Protein AF-A0A238UNX9-F1 (afdb_monomer_lite)

Sequence (159 aa):
MTAAEKTLVMYGGGAREAARRMLPNLPDACFVPVAAERLREAVKAGLAQVVMVARMQEQAAFLGGAAGLLESITLDMDCGPALAGRVAQAPAVQDVYDMWDAAGKLGPCGRELCRRTAGGLERLAAEAEGSADSPVAAQVVLLDAAGERMVGMYGRMAR

pLDDT: mean 94.49, std 7.34, range [51.56, 98.69]

Secondary structure (DSSP, 8-state):
--SGGGEEEEE-TT-HHHHHHHSTTS-GGGEEES-HHHHHHHHHTT--EEEEEE-HHHHHHHTT-STTHHHHHHHHTT--HHHHHHHHT-SSHHHHHHHHHHTT-HHHHHHHHHHHHHHHHHHHHHHHHT-SS-SSEEEEEEEPTTSSSEEEEEE----

Organism: NCBI:txid134959

Structure (mmCIF, N/CA/C/O backbone):
data_AF-A0A238UNX9-F1
#
_entry.id   AF-A0A238UNX9-F1
#
loop_
_atom_site.group_PDB
_atom_site.id
_atom_site.type_symbol
_atom_site.label_atom_id
_atom_site.label_alt_id
_atom_site.label_comp_id
_atom_site.label_asym_id
_atom_site.label_entity_id
_atom_site.label_seq_id
_atom_site.pdbx_PDB_ins_code
_atom_site.Cartn_x
_atom_site.Cartn_y
_atom_site.Cartn_z
_atom_site.occupancy
_atom_site.B_iso_or_equiv
_atom_site.auth_seq_id
_atom_site.auth_comp_id
_atom_site.auth_asym_id
_atom_site.auth_atom_id
_atom_site.pdbx_PDB_model_num
ATOM 1 N N . MET A 1 1 ? -17.058 -5.267 21.161 1.00 51.56 1 MET A N 1
ATOM 2 C CA . MET A 1 1 ? -16.219 -5.206 19.953 1.00 51.56 1 MET A CA 1
ATOM 3 C C . MET A 1 1 ? -15.528 -6.542 19.748 1.00 51.56 1 MET A C 1
ATOM 5 O O . MET A 1 1 ? -14.570 -6.841 20.452 1.00 51.56 1 MET A O 1
ATOM 9 N N . THR A 1 2 ? -16.058 -7.369 18.855 1.00 57.97 2 THR A N 1
ATOM 10 C CA . THR A 1 2 ? -15.423 -8.597 18.364 1.00 57.97 2 THR A CA 1
ATOM 11 C C . THR A 1 2 ? -14.178 -8.258 17.531 1.00 57.97 2 THR A C 1
ATOM 13 O O . THR A 1 2 ? -13.991 -7.113 17.121 1.00 57.97 2 THR A O 1
ATOM 16 N N . ALA A 1 3 ? -13.309 -9.236 17.262 1.00 61.03 3 ALA A N 1
ATOM 17 C CA . ALA A 1 3 ? -12.126 -9.023 16.418 1.00 61.03 3 ALA A CA 1
ATOM 18 C C . ALA A 1 3 ? -12.484 -8.532 14.995 1.00 61.03 3 ALA A C 1
ATOM 20 O O . ALA A 1 3 ? -11.769 -7.707 14.425 1.00 61.03 3 ALA A O 1
ATOM 21 N N . ALA A 1 4 ? -13.629 -8.968 14.455 1.00 63.88 4 ALA A N 1
ATOM 22 C CA . ALA A 1 4 ? -14.155 -8.486 13.177 1.00 63.88 4 ALA A CA 1
ATOM 23 C C . ALA A 1 4 ? -14.563 -7.002 13.239 1.00 63.88 4 ALA A C 1
ATOM 25 O O . ALA A 1 4 ? -14.293 -6.252 12.307 1.00 63.88 4 ALA A O 1
ATOM 26 N N . GLU A 1 5 ? -15.117 -6.548 14.369 1.00 72.19 5 GLU A N 1
ATOM 27 C CA . GLU A 1 5 ? -15.489 -5.141 14.597 1.00 72.19 5 GLU A CA 1
ATOM 28 C C . GLU A 1 5 ? -14.274 -4.206 14.760 1.00 72.19 5 GLU A C 1
ATOM 30 O O . GLU A 1 5 ? -14.441 -2.991 14.776 1.00 72.19 5 GLU A O 1
ATOM 35 N N . LYS A 1 6 ? -13.049 -4.747 14.859 1.00 89.38 6 LYS A N 1
ATOM 36 C CA . LYS A 1 6 ? -11.793 -3.977 14.945 1.00 89.38 6 LYS A CA 1
ATOM 37 C C . LYS A 1 6 ? -10.964 -3.986 13.656 1.00 89.38 6 LYS A C 1
ATOM 39 O O . LYS A 1 6 ? -9.813 -3.541 13.679 1.00 89.38 6 LYS A O 1
ATOM 44 N N . THR A 1 7 ? -11.526 -4.492 12.558 1.00 95.19 7 THR A N 1
ATOM 45 C CA . THR A 1 7 ? -10.856 -4.569 11.255 1.00 95.19 7 THR A CA 1
ATOM 46 C C . THR A 1 7 ? -11.558 -3.686 10.228 1.00 95.19 7 THR A C 1
ATOM 48 O O . THR A 1 7 ? -12.762 -3.812 10.012 1.00 95.19 7 THR A O 1
ATOM 51 N N . LEU A 1 8 ? -10.785 -2.833 9.557 1.00 96.81 8 LEU A N 1
ATOM 52 C CA . LEU A 1 8 ? -11.222 -2.011 8.433 1.00 96.81 8 LEU A CA 1
ATOM 53 C C . LEU A 1 8 ? -10.524 -2.493 7.164 1.00 96.81 8 LEU A C 1
ATOM 55 O O . LEU A 1 8 ? -9.298 -2.574 7.118 1.00 96.81 8 LEU A O 1
ATOM 59 N N . VAL A 1 9 ? -11.291 -2.775 6.118 1.00 97.69 9 VAL A N 1
ATOM 60 C CA . VAL A 1 9 ? -10.772 -3.130 4.798 1.00 97.69 9 VAL A CA 1
ATOM 61 C C . VAL A 1 9 ? -11.023 -1.975 3.840 1.00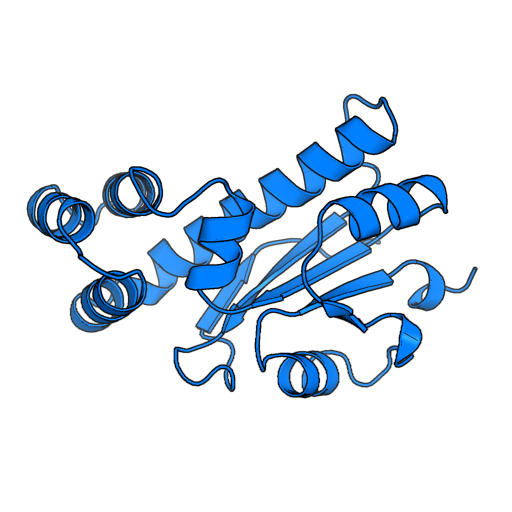 97.69 9 VAL A C 1
ATOM 63 O O . VAL A 1 9 ? -12.166 -1.644 3.535 1.00 97.69 9 VAL A O 1
ATOM 66 N N . MET A 1 10 ? -9.951 -1.366 3.349 1.00 98.12 10 MET A N 1
ATOM 67 C CA . MET A 1 10 ? -9.990 -0.276 2.381 1.00 98.12 10 MET A CA 1
ATOM 68 C C . MET A 1 10 ? -9.725 -0.830 0.978 1.00 98.12 10 MET A C 1
ATOM 70 O O . MET A 1 10 ? -8.652 -1.375 0.733 1.00 98.12 10 MET A O 1
ATOM 74 N N . TYR A 1 11 ? -10.666 -0.701 0.043 1.00 97.94 11 TYR A N 1
ATOM 75 C CA . TYR A 1 11 ? -10.502 -1.204 -1.325 1.00 97.94 11 TYR A CA 1
ATOM 76 C C . TYR A 1 11 ? -10.304 -0.086 -2.356 1.00 97.94 11 TYR A C 1
ATOM 78 O O . TYR A 1 11 ? -10.942 0.969 -2.296 1.00 97.94 11 TYR A O 1
ATOM 86 N N . GLY A 1 12 ? -9.408 -0.329 -3.317 1.00 95.69 12 GLY A N 1
ATOM 87 C CA . GLY A 1 12 ? -9.231 0.514 -4.503 1.00 95.69 12 GLY A CA 1
ATOM 88 C C . GLY A 1 12 ? -10.385 0.381 -5.508 1.00 95.69 12 GLY A C 1
ATOM 89 O O . GLY A 1 12 ? -11.269 -0.466 -5.358 1.00 95.69 12 GLY A O 1
ATOM 90 N N . GLY A 1 13 ? -10.388 1.208 -6.558 1.00 92.31 13 GLY A N 1
ATOM 91 C CA . GLY A 1 13 ? -11.433 1.179 -7.590 1.00 92.31 13 GLY A CA 1
ATOM 92 C C . GLY A 1 13 ? -11.597 -0.214 -8.211 1.00 92.31 13 GLY A C 1
ATOM 93 O O . GLY A 1 13 ? -10.625 -0.807 -8.666 1.00 92.31 13 GLY A O 1
ATOM 94 N N . GLY A 1 14 ? -12.820 -0.758 -8.192 1.00 90.81 14 GLY A N 1
ATOM 95 C CA . GLY A 1 14 ? -13.128 -2.103 -8.707 1.00 90.81 14 GLY A CA 1
ATOM 96 C C . GLY A 1 14 ? -12.655 -3.276 -7.832 1.00 90.81 14 GLY A C 1
ATOM 97 O O . GLY A 1 14 ? -13.032 -4.413 -8.091 1.00 90.81 14 GLY A O 1
ATOM 98 N N . ALA A 1 15 ? -11.904 -3.028 -6.755 1.00 96.12 15 ALA A N 1
ATOM 99 C CA . ALA A 1 15 ? -11.277 -4.077 -5.946 1.00 96.12 15 ALA A CA 1
ATOM 100 C C . ALA A 1 15 ? -12.175 -4.652 -4.834 1.00 96.12 15 ALA A C 1
ATOM 102 O O . ALA A 1 15 ? -11.730 -5.515 -4.076 1.00 96.12 15 ALA A O 1
ATOM 103 N N . ARG A 1 16 ? -13.433 -4.199 -4.706 1.00 95.75 16 ARG A N 1
ATOM 104 C CA . ARG A 1 16 ? -14.324 -4.606 -3.603 1.00 95.75 16 ARG A CA 1
ATOM 105 C C . ARG A 1 16 ? -14.527 -6.118 -3.548 1.00 95.75 16 ARG A C 1
ATOM 107 O O . ARG A 1 16 ? -14.329 -6.722 -2.499 1.00 95.75 16 ARG A O 1
ATOM 114 N N . GLU A 1 17 ? -14.885 -6.738 -4.670 1.00 96.31 17 GLU A N 1
ATOM 115 C CA . GLU A 1 17 ? -15.140 -8.183 -4.697 1.00 96.31 17 GLU A CA 1
ATOM 116 C C . GLU A 1 17 ? -13.853 -8.996 -4.527 1.00 96.31 17 GLU A C 1
ATOM 118 O O . GLU A 1 17 ? -13.869 -10.040 -3.878 1.00 96.31 17 GLU A O 1
ATOM 123 N N . ALA A 1 18 ? -12.716 -8.503 -5.029 1.00 96.38 18 ALA A N 1
ATOM 124 C CA . ALA A 1 18 ? -11.418 -9.118 -4.763 1.00 96.38 18 ALA A CA 1
ATOM 125 C C . ALA A 1 18 ? -11.086 -9.090 -3.261 1.00 96.38 18 ALA A C 1
ATOM 127 O O . ALA A 1 18 ? -10.737 -10.124 -2.694 1.00 96.38 18 ALA A O 1
ATOM 128 N N . ALA A 1 19 ? -11.285 -7.948 -2.596 1.00 96.94 19 ALA A N 1
ATOM 129 C CA . ALA A 1 19 ? -11.090 -7.811 -1.156 1.00 96.94 19 ALA A CA 1
ATOM 130 C C . ALA A 1 19 ? -12.004 -8.757 -0.357 1.00 96.94 19 ALA A C 1
ATOM 132 O O . ALA A 1 19 ? -11.536 -9.427 0.563 1.00 96.94 19 ALA A O 1
ATOM 133 N N . ARG A 1 20 ? -13.286 -8.875 -0.736 1.00 96.25 20 ARG A N 1
ATOM 134 C CA . ARG A 1 20 ? -14.240 -9.799 -0.091 1.00 96.25 20 ARG A CA 1
ATOM 135 C C . ARG A 1 20 ? -13.830 -11.258 -0.251 1.00 96.25 20 ARG A C 1
ATOM 137 O O . ARG A 1 20 ? -13.904 -12.014 0.710 1.00 96.25 20 ARG A O 1
ATOM 144 N N . ARG A 1 21 ? -13.339 -11.656 -1.430 1.00 95.69 21 ARG A N 1
ATOM 145 C CA . ARG A 1 21 ? -12.805 -13.012 -1.648 1.00 95.69 21 ARG A CA 1
ATOM 146 C C . ARG A 1 21 ? -11.563 -13.300 -0.804 1.00 95.69 21 ARG A C 1
ATOM 148 O O . ARG A 1 21 ? -11.388 -14.434 -0.375 1.00 95.69 21 ARG A O 1
ATOM 155 N N . MET A 1 22 ? -10.712 -12.299 -0.568 1.00 94.38 22 MET A N 1
ATOM 156 C CA . MET A 1 22 ? -9.511 -12.440 0.267 1.00 94.38 22 MET A CA 1
ATOM 157 C C . MET A 1 22 ? -9.830 -12.502 1.767 1.00 94.38 22 MET A C 1
ATOM 159 O O . MET A 1 22 ? -9.092 -13.129 2.522 1.00 94.38 22 MET A O 1
ATOM 163 N N . LEU A 1 23 ? -10.923 -11.868 2.201 1.00 94.31 23 LEU A N 1
ATOM 164 C CA . LEU A 1 23 ? -11.331 -11.769 3.606 1.00 94.31 23 LEU A CA 1
ATOM 165 C C . LEU A 1 23 ? -12.808 -12.183 3.792 1.00 94.31 23 LEU A C 1
ATOM 167 O O . LEU A 1 23 ? -13.612 -11.390 4.285 1.00 94.31 23 LEU A O 1
ATOM 171 N N . PRO A 1 24 ? -13.189 -13.425 3.430 1.00 94.50 24 PRO A N 1
ATOM 172 C CA . PRO A 1 24 ? -14.594 -13.830 3.291 1.00 94.50 24 PRO A CA 1
ATOM 173 C C . PRO A 1 24 ? -15.363 -13.911 4.615 1.00 94.50 24 PRO A C 1
ATOM 175 O O . PRO A 1 24 ? -16.588 -13.954 4.615 1.00 94.50 24 PRO A O 1
ATOM 178 N N . ASN A 1 25 ? -14.652 -13.933 5.743 1.00 91.94 25 ASN A N 1
ATOM 179 C CA . ASN A 1 25 ? -15.246 -14.042 7.075 1.00 91.94 25 ASN A CA 1
ATOM 180 C C . ASN A 1 25 ? -15.551 -12.678 7.716 1.00 91.94 25 ASN A C 1
ATOM 182 O O . ASN A 1 25 ? -16.066 -12.636 8.833 1.00 91.94 25 ASN A O 1
ATOM 186 N N . LEU A 1 26 ? -15.199 -11.568 7.057 1.00 93.62 26 LEU A N 1
ATOM 187 C CA . LEU A 1 26 ? -15.491 -10.232 7.568 1.00 93.62 26 LEU A CA 1
ATOM 188 C C . LEU A 1 26 ? -16.890 -9.768 7.131 1.00 93.62 26 LEU A C 1
ATOM 190 O O . LEU A 1 26 ? -17.280 -10.001 5.986 1.00 93.62 26 LEU A O 1
ATOM 194 N N . PRO A 1 27 ? -17.641 -9.072 8.004 1.00 93.19 27 PRO A N 1
ATOM 195 C CA . PRO A 1 27 ? -18.900 -8.440 7.624 1.00 93.19 27 PRO A CA 1
ATOM 196 C C . PRO A 1 27 ? -18.719 -7.410 6.503 1.00 93.19 27 PRO A C 1
ATOM 198 O O . PRO A 1 27 ? -17.727 -6.683 6.473 1.00 93.19 27 PRO A O 1
ATOM 201 N N . ASP A 1 28 ? -19.729 -7.253 5.643 1.00 92.75 28 ASP A N 1
ATOM 202 C CA . ASP A 1 28 ? -19.702 -6.283 4.533 1.00 92.75 28 ASP A CA 1
ATOM 203 C C . ASP A 1 28 ? -19.450 -4.834 4.993 1.00 92.75 28 ASP A C 1
ATOM 205 O O . ASP A 1 28 ? -18.858 -4.047 4.254 1.00 92.75 28 ASP A O 1
ATOM 209 N N . ALA A 1 29 ? -19.854 -4.488 6.219 1.00 92.62 29 ALA A N 1
ATOM 210 C CA . ALA A 1 29 ? -19.638 -3.169 6.816 1.00 92.62 29 ALA A CA 1
ATOM 211 C C . ALA A 1 29 ? -18.152 -2.832 7.051 1.00 92.62 29 ALA A C 1
ATOM 213 O O . ALA A 1 29 ? -17.807 -1.657 7.148 1.00 92.62 29 ALA A O 1
ATOM 214 N N . CYS A 1 30 ? -17.268 -3.834 7.107 1.00 95.19 30 CYS A N 1
ATOM 215 C CA . CYS A 1 30 ? -15.826 -3.626 7.232 1.00 95.19 30 CYS A CA 1
ATOM 216 C C . CYS A 1 30 ? -15.188 -3.123 5.928 1.00 95.19 30 CYS A C 1
ATOM 218 O O . CYS A 1 30 ? -14.060 -2.642 5.967 1.00 95.19 30 CYS A O 1
ATOM 220 N N . PHE A 1 31 ? -15.867 -3.240 4.781 1.00 96.75 31 PHE A N 1
ATOM 221 C CA . PHE A 1 31 ? -15.307 -2.922 3.468 1.00 96.75 31 PHE A CA 1
ATOM 222 C C . PHE A 1 31 ? -15.722 -1.524 3.014 1.00 96.75 31 PHE A C 1
ATOM 224 O O . PHE A 1 31 ? -16.879 -1.281 2.664 1.00 96.75 31 PHE A O 1
ATOM 231 N N . VAL A 1 32 ? -14.752 -0.620 2.917 1.00 97.00 32 VAL A N 1
ATOM 232 C CA . VAL A 1 32 ? -14.949 0.768 2.482 1.00 97.00 32 VAL A CA 1
ATOM 233 C C . VAL A 1 32 ? -14.002 1.126 1.333 1.00 97.00 32 VAL A C 1
ATOM 235 O O . VAL A 1 32 ? -12.916 0.557 1.240 1.00 97.00 32 VAL A O 1
ATOM 238 N N . PRO A 1 33 ? -14.355 2.075 0.450 1.00 97.00 33 PRO A N 1
ATOM 239 C CA . PRO A 1 33 ? -13.387 2.641 -0.485 1.00 97.00 33 PRO A CA 1
ATOM 240 C C . PRO A 1 33 ? -12.205 3.279 0.259 1.00 97.00 33 PRO A C 1
ATOM 242 O O . PRO A 1 33 ? -12.364 3.765 1.382 1.00 97.00 33 PRO A O 1
ATOM 245 N N . VAL A 1 34 ? -11.027 3.317 -0.369 1.00 95.75 34 VAL A N 1
ATOM 246 C CA . VAL A 1 34 ? -9.863 4.030 0.184 1.00 95.75 34 VAL A CA 1
ATOM 247 C C . VAL A 1 34 ? -10.205 5.507 0.427 1.00 95.75 34 VAL A C 1
ATOM 249 O O . VAL A 1 34 ? -10.457 6.255 -0.513 1.00 95.75 34 VAL A O 1
ATOM 252 N N . ALA A 1 35 ? -10.195 5.917 1.696 1.00 93.12 35 ALA A N 1
ATOM 253 C CA . ALA A 1 35 ? -10.407 7.290 2.147 1.00 93.12 35 ALA A CA 1
ATOM 254 C C . ALA A 1 35 ? -9.705 7.520 3.496 1.00 93.12 35 ALA A C 1
ATOM 256 O O . ALA A 1 35 ? -9.901 6.750 4.440 1.00 93.12 35 ALA A O 1
ATOM 257 N N . ALA A 1 36 ? -8.901 8.580 3.604 1.00 94.00 36 ALA A N 1
ATOM 258 C CA . ALA A 1 36 ? -8.121 8.874 4.808 1.00 94.00 36 ALA A CA 1
ATOM 259 C C . ALA A 1 36 ? -9.021 9.170 6.019 1.00 94.00 36 ALA A C 1
ATOM 261 O O . ALA A 1 36 ? -8.757 8.727 7.133 1.00 94.00 36 ALA A O 1
ATOM 262 N N . GLU A 1 37 ? -10.126 9.871 5.792 1.00 94.56 37 GLU A N 1
ATOM 263 C CA . GLU A 1 37 ? -11.100 10.287 6.800 1.00 94.56 37 GLU A CA 1
ATOM 264 C C . GLU A 1 37 ? -11.742 9.070 7.470 1.00 94.56 37 GLU A C 1
ATOM 266 O O . GLU A 1 37 ? -11.871 9.042 8.690 1.00 94.56 37 GLU A O 1
ATOM 271 N N . ARG A 1 38 ? -12.031 8.017 6.693 1.00 93.88 38 ARG A N 1
ATOM 272 C CA . ARG A 1 38 ? -12.577 6.756 7.211 1.00 93.88 38 ARG A CA 1
ATOM 273 C C . ARG A 1 38 ? -11.608 6.040 8.138 1.00 93.88 38 ARG A C 1
ATOM 275 O O . ARG A 1 38 ? -12.037 5.502 9.154 1.00 93.88 38 ARG A O 1
ATOM 282 N N . LEU A 1 39 ? -10.312 6.063 7.824 1.00 96.12 39 LEU A N 1
ATOM 283 C CA . LEU A 1 39 ? -9.300 5.527 8.730 1.00 96.12 39 LEU A CA 1
ATOM 284 C C . LEU A 1 39 ? -9.250 6.339 10.029 1.00 96.12 39 LEU A C 1
ATOM 286 O O . LEU A 1 39 ? -9.271 5.749 11.103 1.00 96.12 39 LEU A O 1
ATOM 290 N N . ARG A 1 40 ? -9.248 7.678 9.950 1.00 96.31 40 ARG A N 1
ATOM 291 C CA . ARG A 1 40 ? -9.232 8.540 11.148 1.00 96.31 40 ARG A CA 1
ATOM 292 C C . ARG A 1 40 ? -10.454 8.312 12.043 1.00 96.31 40 ARG A C 1
ATOM 294 O O . ARG A 1 40 ? -10.312 8.239 13.259 1.00 96.31 40 ARG A O 1
ATOM 301 N N . GLU A 1 41 ? -11.643 8.201 11.453 1.00 94.94 41 GLU A N 1
ATOM 302 C CA . GLU A 1 41 ? -12.887 7.879 12.166 1.00 94.94 41 GLU A CA 1
ATOM 303 C C . GLU A 1 41 ? -12.797 6.517 12.861 1.00 94.94 41 GLU A C 1
ATOM 305 O O . GLU A 1 41 ? -13.109 6.403 14.045 1.00 94.94 41 GLU A O 1
ATOM 310 N N . ALA A 1 42 ? -12.330 5.494 12.142 1.00 94.75 42 ALA A N 1
ATOM 311 C CA . ALA A 1 42 ? -12.210 4.144 12.671 1.00 94.75 42 ALA A CA 1
ATOM 312 C C . ALA A 1 42 ? -11.180 4.056 13.809 1.00 94.75 42 ALA A C 1
ATOM 314 O O . ALA A 1 42 ? -11.438 3.393 14.812 1.00 94.75 42 ALA A O 1
ATOM 315 N N . VAL A 1 43 ? -10.045 4.753 13.695 1.00 96.00 43 VAL A N 1
ATOM 316 C CA . VAL A 1 43 ? -9.026 4.831 14.756 1.00 96.00 43 VAL A CA 1
ATOM 317 C C . VAL A 1 43 ? -9.626 5.387 16.044 1.00 96.00 43 VAL A C 1
ATOM 319 O O . VAL A 1 43 ? -9.535 4.728 17.074 1.00 96.00 43 VAL A O 1
ATOM 322 N N . LYS A 1 44 ? -10.363 6.503 15.967 1.00 93.56 44 LYS A N 1
ATOM 323 C CA . LYS A 1 44 ? -11.072 7.085 17.124 1.00 93.56 44 LYS A CA 1
ATOM 324 C C . LYS A 1 44 ? -12.113 6.145 17.740 1.00 93.56 44 LYS A C 1
ATOM 326 O O . LYS A 1 44 ? -12.474 6.304 18.902 1.00 93.56 44 LYS A O 1
ATOM 331 N N . ALA A 1 45 ? -12.607 5.179 16.967 1.00 92.62 45 ALA A N 1
ATOM 332 C CA . ALA A 1 45 ? -13.520 4.136 17.424 1.00 92.62 45 ALA A CA 1
ATOM 333 C C . ALA A 1 45 ? -12.804 2.866 17.937 1.00 92.62 45 ALA A C 1
ATOM 335 O O . ALA A 1 45 ? -13.469 1.880 18.255 1.00 92.62 45 ALA A O 1
ATOM 336 N N . GLY A 1 46 ? -11.470 2.865 18.040 1.00 92.94 46 GLY A N 1
ATOM 337 C CA . GLY A 1 46 ? -10.685 1.747 18.572 1.00 92.94 46 GLY A CA 1
ATOM 338 C C . GLY A 1 46 ? -10.304 0.683 17.538 1.00 92.94 46 GLY A C 1
ATOM 339 O O . GLY A 1 46 ? -10.240 -0.505 17.878 1.00 92.94 46 GLY A O 1
ATOM 340 N N . LEU A 1 47 ? -10.078 1.083 16.280 1.00 95.38 47 LEU A N 1
ATOM 341 C CA . LEU A 1 47 ? -9.556 0.200 15.234 1.00 95.38 47 LEU A CA 1
ATOM 342 C C . LEU A 1 47 ? -8.238 -0.456 15.670 1.00 95.38 47 LEU A C 1
ATOM 344 O O . LEU A 1 47 ? -7.360 0.214 16.200 1.00 95.38 47 LEU A O 1
ATOM 348 N N . ALA A 1 48 ? -8.082 -1.752 15.389 1.00 95.06 48 ALA A N 1
ATOM 349 C CA . ALA A 1 48 ? -6.836 -2.480 15.649 1.00 95.06 48 ALA A CA 1
ATOM 350 C C . ALA A 1 48 ? -6.124 -2.918 14.360 1.00 95.06 48 ALA A C 1
ATOM 352 O O . ALA A 1 48 ? -4.902 -3.058 14.347 1.00 95.06 48 ALA A O 1
ATOM 353 N N . GLN A 1 49 ? -6.869 -3.130 13.271 1.00 96.44 49 GLN A N 1
ATOM 354 C CA . GLN A 1 49 ? -6.335 -3.598 11.994 1.00 96.44 49 GLN A CA 1
ATOM 355 C C . GLN A 1 49 ? -6.888 -2.780 10.830 1.00 96.44 49 GLN A C 1
ATOM 357 O O . GLN A 1 49 ? -8.100 -2.604 10.707 1.00 96.44 49 GLN A O 1
ATOM 362 N N . VAL A 1 50 ? -6.009 -2.389 9.909 1.00 97.69 50 VAL A N 1
ATOM 363 C CA . VAL A 1 50 ? -6.401 -1.929 8.575 1.00 97.69 50 VAL A CA 1
ATOM 364 C C . VAL A 1 50 ? -5.799 -2.838 7.508 1.00 97.69 50 VAL A C 1
ATOM 366 O O . VAL A 1 50 ? -4.632 -3.227 7.593 1.00 97.69 50 VAL A O 1
ATOM 369 N N . VAL A 1 51 ? -6.598 -3.198 6.507 1.00 98.06 51 VAL A N 1
ATOM 370 C CA . VAL A 1 51 ? -6.144 -3.920 5.315 1.00 98.06 51 VAL A CA 1
ATOM 371 C C . VAL A 1 51 ? -6.491 -3.099 4.082 1.00 98.06 51 VAL A C 1
ATOM 373 O O . VAL A 1 51 ? -7.664 -2.887 3.799 1.00 98.06 51 VAL A O 1
ATOM 376 N N . MET A 1 52 ? -5.496 -2.638 3.330 1.00 98.50 52 MET A N 1
ATOM 377 C CA . MET A 1 52 ? -5.719 -2.015 2.027 1.00 98.50 52 MET A CA 1
ATOM 378 C C . MET A 1 52 ? -5.569 -3.055 0.918 1.00 98.50 52 MET A C 1
ATOM 380 O O . MET A 1 52 ? -4.529 -3.694 0.816 1.00 98.50 52 MET A O 1
ATOM 384 N N . VAL A 1 53 ? -6.577 -3.192 0.060 1.00 98.50 53 VAL A N 1
ATOM 385 C CA . VAL A 1 53 ? -6.549 -4.063 -1.123 1.00 98.50 53 VAL A CA 1
ATOM 386 C C . VAL A 1 53 ? -6.737 -3.195 -2.360 1.00 98.50 53 VAL A C 1
ATOM 388 O O . VAL A 1 53 ? -7.838 -2.714 -2.632 1.00 98.50 53 VAL A O 1
ATOM 391 N N . ALA A 1 54 ? -5.657 -2.932 -3.092 1.00 98.19 54 ALA A N 1
ATOM 392 C CA . ALA A 1 54 ? -5.685 -1.928 -4.149 1.00 98.19 54 ALA A CA 1
ATOM 393 C C . ALA A 1 54 ? -4.622 -2.160 -5.228 1.00 98.19 54 ALA A C 1
ATOM 395 O O . ALA A 1 54 ? -3.642 -2.877 -5.013 1.00 98.19 54 ALA A O 1
ATOM 396 N N . ARG A 1 55 ? -4.790 -1.526 -6.392 1.00 97.94 55 ARG A N 1
ATOM 397 C CA . ARG A 1 55 ? -3.767 -1.533 -7.441 1.00 97.94 55 ARG A CA 1
ATOM 398 C C . ARG A 1 55 ? -2.731 -0.448 -7.158 1.00 97.94 55 ARG A C 1
ATOM 400 O O . ARG A 1 55 ? -2.859 0.368 -6.243 1.00 97.94 55 ARG A O 1
ATOM 407 N N . MET A 1 56 ? -1.696 -0.434 -7.988 1.00 97.56 56 MET A N 1
ATOM 408 C CA . MET A 1 56 ? -0.574 0.494 -7.885 1.00 97.56 56 MET A CA 1
ATOM 409 C C . MET A 1 56 ? -1.012 1.970 -7.893 1.00 97.56 56 MET A C 1
ATOM 411 O O . MET A 1 56 ? -0.501 2.766 -7.108 1.00 97.56 56 MET A O 1
ATOM 415 N N . GLN A 1 57 ? -2.000 2.319 -8.728 1.00 96.75 57 GLN A N 1
ATOM 416 C CA . GLN A 1 57 ? -2.531 3.681 -8.855 1.00 96.75 57 GLN A CA 1
ATOM 417 C C . GLN A 1 57 ? -3.089 4.216 -7.533 1.00 96.75 57 GLN A C 1
ATOM 419 O O . GLN A 1 57 ? -2.772 5.336 -7.135 1.00 96.75 57 GLN A O 1
ATOM 424 N N . GLU A 1 58 ? -3.917 3.432 -6.842 1.00 97.25 58 GLU A N 1
ATOM 425 C CA . GLU A 1 58 ? -4.556 3.885 -5.607 1.00 97.25 58 GLU A CA 1
ATOM 426 C C . GLU A 1 58 ? -3.556 3.969 -4.443 1.00 97.25 58 GLU A C 1
ATOM 428 O O . GLU A 1 58 ? -3.648 4.883 -3.625 1.00 97.25 58 GLU A O 1
ATOM 433 N N . GLN A 1 59 ? -2.556 3.080 -4.400 1.00 97.88 59 GLN A N 1
ATOM 434 C CA . GLN A 1 59 ? -1.476 3.145 -3.408 1.00 97.88 59 GLN A CA 1
ATOM 435 C C . GLN A 1 59 ? -0.584 4.379 -3.608 1.00 97.88 59 GLN A C 1
ATOM 437 O O . GLN A 1 59 ? -0.263 5.066 -2.639 1.00 97.88 59 GLN A O 1
ATOM 442 N N . ALA A 1 60 ? -0.223 4.696 -4.857 1.00 97.19 60 ALA A N 1
ATOM 443 C CA . ALA A 1 60 ? 0.540 5.899 -5.180 1.00 97.19 60 ALA A CA 1
ATOM 444 C C . ALA A 1 60 ? -0.254 7.175 -4.857 1.00 97.19 60 ALA A C 1
ATOM 446 O O . ALA A 1 60 ? 0.288 8.099 -4.256 1.00 97.19 60 ALA A O 1
ATOM 447 N N . ALA A 1 61 ? -1.550 7.212 -5.188 1.00 96.56 61 ALA A N 1
ATOM 448 C CA . ALA A 1 61 ? -2.421 8.336 -4.848 1.00 96.56 61 ALA A CA 1
ATOM 449 C C . ALA A 1 61 ? -2.529 8.545 -3.328 1.00 96.56 61 ALA A C 1
ATOM 451 O O . ALA A 1 61 ? -2.421 9.676 -2.858 1.00 96.56 61 ALA A O 1
ATOM 452 N N . PHE A 1 62 ? -2.670 7.463 -2.555 1.00 96.88 62 PHE A N 1
ATOM 453 C CA . PHE A 1 62 ? -2.693 7.529 -1.091 1.00 96.88 62 PHE A CA 1
ATOM 454 C C . PHE A 1 62 ? -1.393 8.105 -0.504 1.00 96.88 62 PHE A C 1
ATOM 456 O O . PHE A 1 62 ? -1.430 8.830 0.485 1.00 96.88 62 PHE A O 1
ATOM 463 N N . LEU A 1 63 ? -0.250 7.824 -1.133 1.00 96.69 63 LEU A N 1
ATOM 464 C CA . LEU A 1 63 ? 1.064 8.331 -0.727 1.00 96.69 63 LEU A CA 1
ATOM 465 C C . LEU A 1 63 ? 1.380 9.751 -1.236 1.00 96.69 63 LEU A C 1
ATOM 467 O O . LEU A 1 63 ? 2.512 10.207 -1.090 1.00 96.69 63 LEU A O 1
ATOM 471 N N . GLY A 1 64 ? 0.404 10.463 -1.808 1.00 94.56 64 GLY A N 1
ATOM 472 C CA . GLY A 1 64 ? 0.578 11.837 -2.290 1.00 94.56 64 GLY A CA 1
ATOM 473 C C . GLY A 1 64 ? 0.979 11.958 -3.763 1.00 94.56 64 GLY A C 1
ATOM 474 O O . GLY A 1 64 ? 1.247 13.064 -4.227 1.00 94.56 64 GLY A O 1
ATOM 475 N N . GLY A 1 65 ? 0.984 10.854 -4.515 1.00 94.56 65 GLY A N 1
ATOM 476 C CA . GLY A 1 65 ? 1.210 10.832 -5.959 1.00 94.56 65 GLY A CA 1
ATOM 477 C C . GLY A 1 65 ? 2.322 9.881 -6.403 1.00 94.56 65 GLY A C 1
ATOM 478 O O . GLY A 1 65 ? 3.132 9.401 -5.617 1.00 94.56 65 GLY A O 1
ATOM 479 N N . ALA A 1 66 ? 2.350 9.599 -7.707 1.00 93.44 66 ALA A N 1
ATOM 480 C CA . ALA A 1 66 ? 3.329 8.699 -8.320 1.00 93.44 66 ALA A CA 1
ATOM 481 C C . ALA A 1 66 ? 4.676 9.372 -8.645 1.00 93.44 66 ALA A C 1
ATOM 483 O O . ALA A 1 66 ? 5.707 8.697 -8.684 1.00 93.44 66 ALA A O 1
ATOM 484 N N . ALA A 1 67 ? 4.665 10.690 -8.879 1.00 89.69 67 ALA A N 1
ATOM 485 C CA . ALA A 1 67 ? 5.844 11.460 -9.263 1.00 89.69 67 ALA A CA 1
ATOM 486 C C . ALA A 1 67 ? 6.926 11.386 -8.174 1.00 89.69 67 ALA A C 1
ATOM 488 O O . ALA A 1 67 ? 6.648 11.621 -6.999 1.00 89.69 67 ALA A O 1
ATOM 489 N N . GLY A 1 68 ? 8.151 11.018 -8.555 1.00 93.75 68 GLY A N 1
ATOM 490 C CA . GLY A 1 68 ? 9.283 10.803 -7.643 1.00 93.75 68 GLY A CA 1
ATOM 491 C C . GLY A 1 68 ? 9.175 9.546 -6.765 1.00 93.75 68 GLY A C 1
ATOM 492 O O . GLY A 1 68 ? 10.178 8.873 -6.540 1.00 93.75 68 GLY A O 1
ATOM 493 N N . LEU A 1 69 ? 7.972 9.162 -6.319 1.00 97.88 69 LEU A N 1
ATOM 494 C CA . LEU A 1 69 ? 7.746 7.968 -5.496 1.00 97.88 69 LEU A CA 1
ATOM 495 C C . LEU A 1 69 ? 8.186 6.686 -6.211 1.00 97.88 69 LEU A C 1
ATOM 497 O O . LEU A 1 69 ? 8.949 5.897 -5.656 1.00 97.88 69 LEU A O 1
ATOM 501 N N . LEU A 1 70 ? 7.690 6.461 -7.429 1.00 97.94 70 LEU A N 1
ATOM 502 C CA . LEU A 1 70 ? 7.933 5.210 -8.151 1.00 97.94 70 LEU A CA 1
ATOM 503 C C . LEU A 1 70 ? 9.374 5.110 -8.664 1.00 97.94 70 LEU A C 1
ATOM 505 O O . LEU A 1 70 ? 9.956 4.025 -8.678 1.00 97.94 70 LEU A O 1
ATOM 509 N N . GLU A 1 71 ? 9.969 6.245 -9.026 1.00 98.06 71 GLU A N 1
ATOM 510 C CA . GLU A 1 71 ? 11.393 6.346 -9.348 1.00 98.06 71 GLU A CA 1
ATOM 511 C C . GLU A 1 71 ? 12.249 5.988 -8.127 1.00 98.06 71 GLU A C 1
ATOM 513 O O . GLU A 1 71 ? 13.114 5.120 -8.228 1.00 98.06 71 GLU A O 1
ATOM 518 N N . SER A 1 72 ? 11.958 6.575 -6.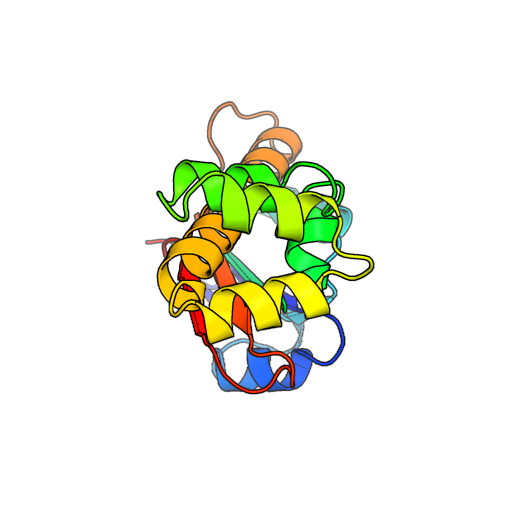959 1.00 98.25 72 SER A N 1
ATOM 519 C CA . SER A 1 72 ? 12.657 6.256 -5.707 1.00 98.25 72 SER A CA 1
ATOM 520 C C . SER A 1 72 ? 12.554 4.773 -5.366 1.00 98.25 72 SER A C 1
ATOM 522 O O . SER A 1 72 ? 13.572 4.163 -5.073 1.00 98.25 72 SER A O 1
ATOM 524 N N . ILE A 1 73 ? 11.369 4.161 -5.469 1.00 98.50 73 ILE A N 1
ATOM 525 C CA . ILE A 1 73 ? 11.215 2.712 -5.252 1.00 98.50 73 ILE A CA 1
ATOM 526 C C . ILE A 1 73 ? 12.093 1.916 -6.225 1.00 98.50 73 ILE A C 1
ATOM 528 O O . ILE A 1 73 ? 12.741 0.951 -5.829 1.00 98.50 73 ILE A O 1
ATOM 532 N N . THR A 1 74 ? 12.131 2.323 -7.493 1.00 98.12 74 THR A N 1
ATOM 533 C CA . THR A 1 74 ? 12.935 1.654 -8.526 1.00 98.12 74 THR A CA 1
ATOM 534 C C . THR A 1 74 ? 14.431 1.717 -8.199 1.00 98.12 74 THR A C 1
ATOM 536 O O . THR A 1 74 ? 15.139 0.722 -8.366 1.00 98.12 74 THR A O 1
ATOM 539 N N . LEU A 1 75 ? 14.913 2.863 -7.711 1.00 97.81 75 LEU A N 1
ATOM 540 C CA . LEU A 1 75 ? 16.299 3.039 -7.270 1.00 97.81 75 LEU A CA 1
ATOM 541 C C . LEU A 1 75 ? 16.601 2.223 -6.012 1.00 97.81 75 LEU A C 1
ATOM 543 O O . LEU A 1 75 ? 17.570 1.470 -6.004 1.00 97.81 75 LEU A O 1
ATOM 547 N N . ASP A 1 76 ? 15.743 2.320 -4.998 1.00 97.88 76 ASP A N 1
ATOM 548 C CA . ASP A 1 76 ? 15.930 1.653 -3.708 1.00 97.88 76 ASP A CA 1
ATOM 549 C C . ASP A 1 76 ? 15.896 0.121 -3.831 1.00 97.88 76 ASP A C 1
ATOM 551 O O . ASP A 1 76 ? 16.468 -0.575 -2.999 1.00 97.88 76 ASP A O 1
ATOM 555 N N . MET A 1 77 ? 15.246 -0.411 -4.873 1.00 97.69 77 MET A N 1
ATOM 556 C CA . MET A 1 77 ? 15.175 -1.845 -5.190 1.00 97.69 77 MET A CA 1
ATOM 557 C C . MET A 1 77 ? 16.230 -2.315 -6.198 1.00 97.69 77 MET A C 1
ATOM 559 O O . MET A 1 77 ? 16.041 -3.342 -6.863 1.00 97.69 77 MET A O 1
ATOM 563 N N . ASP A 1 78 ? 17.325 -1.565 -6.338 1.00 95.25 78 ASP A N 1
ATOM 564 C CA . ASP A 1 78 ? 18.483 -1.913 -7.167 1.00 95.25 78 ASP A CA 1
ATOM 565 C C . ASP A 1 78 ? 18.092 -2.299 -8.608 1.00 95.25 78 ASP A C 1
ATOM 567 O O . ASP A 1 78 ? 18.620 -3.239 -9.214 1.00 95.25 78 ASP A O 1
ATOM 571 N N . CYS A 1 79 ? 17.109 -1.596 -9.182 1.00 93.88 79 CYS A N 1
ATOM 572 C CA . CYS A 1 79 ? 16.690 -1.807 -10.573 1.00 93.88 79 CYS A CA 1
ATOM 573 C C . CYS A 1 79 ? 17.557 -1.033 -11.578 1.00 93.88 79 CYS A C 1
ATOM 575 O O . CYS A 1 79 ? 17.427 -1.220 -12.789 1.00 93.88 79 CYS A O 1
ATOM 577 N N . GLY A 1 80 ? 18.460 -0.193 -11.071 1.00 94.69 80 GLY A N 1
ATOM 578 C CA . GLY A 1 80 ? 19.426 0.571 -11.846 1.00 94.69 80 GLY A CA 1
ATOM 579 C C . GLY A 1 80 ? 18.886 1.908 -12.376 1.00 94.69 80 GLY A C 1
ATOM 580 O O . GLY A 1 80 ? 17.679 2.080 -12.578 1.00 94.69 80 GLY A O 1
ATOM 581 N N . PRO A 1 81 ? 19.790 2.865 -12.654 1.00 96.50 81 PRO A N 1
ATOM 582 C CA . PRO A 1 81 ? 19.423 4.227 -13.042 1.00 96.50 81 PRO A CA 1
ATOM 583 C C . PRO A 1 81 ? 18.713 4.297 -14.401 1.00 96.50 81 PRO A C 1
ATOM 585 O O . PRO A 1 81 ? 17.893 5.181 -14.621 1.00 96.50 81 PRO A O 1
ATOM 588 N N . ALA A 1 82 ? 18.980 3.351 -15.308 1.00 97.44 82 ALA A N 1
ATOM 589 C CA . ALA A 1 82 ? 18.330 3.312 -16.616 1.00 97.44 82 ALA A CA 1
ATOM 590 C C . ALA A 1 82 ? 16.823 3.017 -16.511 1.00 97.44 82 ALA A C 1
ATOM 592 O O . ALA A 1 82 ? 16.019 3.673 -17.173 1.00 97.44 82 ALA A O 1
ATOM 593 N N . LEU A 1 83 ? 16.428 2.054 -15.667 1.00 97.75 83 LEU A N 1
ATOM 594 C CA . LEU A 1 83 ? 15.014 1.764 -15.434 1.00 97.75 83 LEU A CA 1
ATOM 595 C C . LEU A 1 83 ? 14.357 2.896 -14.641 1.00 97.75 83 LEU A C 1
ATOM 597 O O . LEU A 1 83 ? 13.280 3.343 -15.021 1.00 97.75 83 LEU A O 1
ATOM 601 N N . ALA A 1 84 ? 15.028 3.414 -13.608 1.00 97.81 84 ALA A N 1
ATOM 602 C CA . ALA A 1 84 ? 14.529 4.543 -12.825 1.00 97.81 84 ALA A CA 1
ATOM 603 C C . ALA A 1 84 ? 14.246 5.781 -13.694 1.00 97.81 84 ALA A C 1
ATOM 605 O O . ALA A 1 84 ? 13.160 6.346 -13.608 1.00 97.81 84 ALA A O 1
ATOM 606 N N . GLY A 1 85 ? 15.154 6.132 -14.611 1.00 97.50 85 GLY A N 1
ATOM 607 C CA . GLY A 1 85 ? 14.953 7.247 -15.538 1.00 97.50 85 GLY A CA 1
ATOM 608 C C . GLY A 1 85 ? 13.757 7.052 -16.474 1.00 97.50 85 GLY A C 1
ATOM 609 O O . GLY A 1 85 ? 13.035 8.004 -16.753 1.00 97.50 85 GLY A O 1
ATOM 610 N N . ARG A 1 86 ? 13.486 5.818 -16.923 1.00 97.81 86 ARG A N 1
ATOM 611 C CA . ARG A 1 86 ? 12.270 5.516 -17.699 1.00 97.81 86 ARG A CA 1
ATOM 612 C C . ARG A 1 86 ? 11.004 5.650 -16.857 1.00 97.81 86 ARG A C 1
ATOM 614 O O . ARG A 1 86 ? 10.027 6.215 -17.333 1.00 97.81 86 ARG A O 1
ATOM 621 N N . VAL A 1 87 ? 11.038 5.166 -15.616 1.00 97.81 87 VAL A N 1
ATOM 622 C CA . VAL A 1 87 ? 9.927 5.286 -14.661 1.00 97.81 87 VAL A CA 1
ATOM 623 C C . VAL A 1 87 ? 9.619 6.751 -14.349 1.00 97.81 87 VAL A C 1
ATOM 625 O O . VAL A 1 87 ? 8.453 7.130 -14.313 1.00 97.81 87 VAL A O 1
ATOM 628 N N . ALA A 1 88 ? 10.641 7.593 -14.195 1.00 97.06 88 ALA A N 1
ATOM 629 C CA . ALA A 1 88 ? 10.484 9.026 -13.943 1.00 97.06 88 ALA A CA 1
ATOM 630 C C . ALA A 1 88 ? 9.761 9.773 -15.079 1.00 97.06 88 ALA A C 1
ATOM 632 O O . ALA A 1 88 ? 9.141 10.806 -14.843 1.00 97.06 88 ALA A O 1
ATOM 633 N N . GLN A 1 89 ? 9.845 9.253 -16.306 1.00 97.00 89 GLN A N 1
ATOM 634 C CA . GLN A 1 89 ? 9.226 9.828 -17.504 1.00 97.00 89 GLN A CA 1
ATOM 635 C C . GLN A 1 89 ? 7.928 9.112 -17.913 1.00 97.00 89 GLN A C 1
ATOM 637 O O . GLN A 1 89 ? 7.365 9.415 -18.965 1.00 97.00 89 GLN A O 1
ATOM 642 N N . ALA A 1 90 ? 7.460 8.140 -17.125 1.00 97.12 90 ALA A N 1
ATOM 643 C CA . ALA A 1 90 ? 6.270 7.367 -17.451 1.00 97.12 90 ALA A CA 1
ATOM 644 C C . ALA A 1 90 ? 5.002 8.247 -17.381 1.00 97.12 90 ALA A C 1
ATOM 646 O O . ALA A 1 90 ? 4.779 8.908 -16.362 1.00 97.12 90 ALA A O 1
ATOM 647 N N . PRO A 1 91 ? 4.153 8.260 -18.426 1.00 94.00 91 PRO A N 1
ATOM 648 C CA . PRO A 1 91 ? 2.964 9.111 -18.457 1.00 94.00 91 PRO A CA 1
ATOM 649 C C . PRO A 1 91 ? 1.833 8.583 -17.565 1.00 94.00 91 PRO A C 1
ATOM 651 O O . PRO A 1 91 ? 1.018 9.375 -17.088 1.00 94.00 91 PRO A O 1
ATOM 654 N N . ALA A 1 92 ? 1.780 7.273 -17.309 1.00 96.00 92 ALA A N 1
ATOM 655 C CA . ALA A 1 92 ? 0.832 6.666 -16.390 1.00 96.00 92 ALA A CA 1
ATOM 656 C C . ALA A 1 92 ? 1.499 5.668 -15.434 1.00 96.00 92 ALA A C 1
ATOM 658 O O . ALA A 1 92 ? 2.524 5.051 -15.722 1.00 96.00 92 ALA A O 1
ATOM 659 N N . VAL A 1 93 ? 0.853 5.445 -14.285 1.00 96.88 93 VAL A N 1
ATOM 660 C CA . VAL A 1 93 ? 1.276 4.422 -13.313 1.00 96.88 93 VAL A CA 1
ATOM 661 C C . VAL A 1 93 ? 1.230 3.018 -13.919 1.00 96.88 93 VAL A C 1
ATOM 663 O O . VAL A 1 93 ? 2.053 2.177 -13.564 1.00 96.88 93 VAL A O 1
ATOM 666 N N . GLN A 1 94 ? 0.309 2.772 -14.856 1.00 96.31 94 GLN A N 1
ATOM 667 C CA . GLN A 1 94 ? 0.237 1.498 -15.569 1.00 96.31 94 GLN A CA 1
ATOM 668 C C . GLN A 1 94 ? 1.517 1.221 -16.368 1.00 96.31 94 GLN A C 1
ATOM 670 O O . GLN A 1 94 ? 2.019 0.105 -16.321 1.00 96.31 94 GLN A O 1
ATOM 675 N N . ASP A 1 95 ? 2.107 2.236 -17.009 1.00 97.75 95 ASP A N 1
ATOM 676 C CA . ASP A 1 95 ? 3.358 2.049 -17.749 1.00 97.75 95 ASP A CA 1
ATOM 677 C C . ASP A 1 95 ? 4.500 1.642 -16.811 1.00 97.75 95 ASP A C 1
ATOM 679 O O . ASP A 1 95 ? 5.348 0.830 -17.169 1.00 97.75 95 ASP A O 1
ATOM 683 N N . VAL A 1 96 ? 4.520 2.173 -15.583 1.00 98.00 96 VAL A N 1
ATOM 684 C CA . VAL A 1 96 ? 5.512 1.778 -14.573 1.00 98.00 96 VAL A CA 1
ATOM 685 C C . VAL A 1 96 ? 5.306 0.332 -14.135 1.00 98.00 96 VAL A C 1
ATOM 687 O O . VAL A 1 96 ? 6.285 -0.407 -14.023 1.00 98.00 96 VAL A O 1
ATOM 690 N N . TYR A 1 97 ? 4.055 -0.079 -13.910 1.00 97.81 97 TYR A N 1
ATOM 691 C CA . TYR A 1 97 ? 3.725 -1.471 -13.606 1.00 97.81 97 TYR A CA 1
ATOM 692 C C . TYR A 1 97 ? 4.269 -2.403 -14.695 1.00 97.81 97 TYR A C 1
ATOM 694 O O . TYR A 1 97 ? 5.008 -3.338 -14.387 1.00 97.81 97 TYR A O 1
ATOM 702 N N . ASP A 1 98 ? 3.978 -2.097 -15.960 1.00 97.81 98 ASP A N 1
ATOM 703 C CA . ASP A 1 98 ? 4.401 -2.902 -17.108 1.00 97.81 98 ASP A CA 1
ATOM 704 C C . ASP A 1 98 ? 5.932 -2.909 -17.259 1.00 97.81 98 ASP A C 1
ATOM 706 O O . ASP A 1 98 ? 6.530 -3.940 -17.566 1.00 97.81 98 ASP A O 1
ATOM 710 N N . MET A 1 99 ? 6.603 -1.782 -16.989 1.00 98.00 99 MET A N 1
ATOM 711 C CA . MET A 1 99 ? 8.067 -1.703 -16.986 1.00 98.00 99 MET A CA 1
ATOM 712 C C . MET A 1 99 ? 8.699 -2.556 -15.882 1.00 98.00 99 MET A C 1
ATOM 714 O O . MET A 1 99 ? 9.707 -3.223 -16.127 1.00 98.00 99 MET A O 1
ATOM 718 N N . TRP A 1 100 ? 8.139 -2.538 -14.671 1.00 97.88 100 TRP A N 1
ATOM 719 C CA . TRP A 1 100 ? 8.605 -3.394 -13.583 1.00 97.88 100 TRP A CA 1
ATOM 720 C C . TRP A 1 100 ? 8.364 -4.871 -13.887 1.00 97.88 100 TRP A C 1
ATOM 722 O O . TRP A 1 100 ? 9.247 -5.684 -13.615 1.00 97.88 100 TRP A O 1
ATOM 732 N N . ASP A 1 101 ? 7.214 -5.224 -14.459 1.00 97.44 101 ASP A N 1
ATOM 733 C CA . ASP A 1 101 ? 6.894 -6.603 -14.835 1.00 97.44 101 ASP A CA 1
ATOM 734 C C . ASP A 1 101 ? 7.830 -7.118 -15.934 1.00 97.44 101 ASP A C 1
ATOM 736 O O . ASP A 1 101 ? 8.517 -8.124 -15.751 1.00 97.44 101 ASP A O 1
ATOM 740 N N . ALA A 1 102 ? 7.992 -6.352 -17.017 1.00 97.62 102 ALA A N 1
ATOM 741 C CA . ALA A 1 102 ? 8.895 -6.690 -18.116 1.00 97.62 102 ALA A CA 1
ATOM 742 C C . ALA A 1 102 ? 10.365 -6.831 -17.674 1.00 97.62 102 ALA A C 1
ATOM 744 O O . ALA A 1 102 ? 11.123 -7.596 -18.269 1.00 97.62 102 ALA A O 1
ATOM 745 N N . ALA A 1 103 ? 10.778 -6.112 -16.627 1.00 97.25 103 ALA A N 1
ATOM 746 C CA . ALA A 1 103 ? 12.116 -6.216 -16.047 1.00 97.25 103 ALA A CA 1
ATOM 747 C C . ALA A 1 103 ? 12.260 -7.347 -15.006 1.00 97.25 103 ALA A C 1
ATOM 749 O O . ALA A 1 103 ? 13.346 -7.525 -14.451 1.00 97.25 103 ALA A O 1
ATOM 750 N N . GLY A 1 104 ? 11.187 -8.082 -14.685 1.00 96.88 104 GLY A N 1
ATOM 751 C CA . GLY A 1 104 ? 11.175 -9.074 -13.604 1.00 96.88 104 GLY A CA 1
ATOM 752 C C . GLY 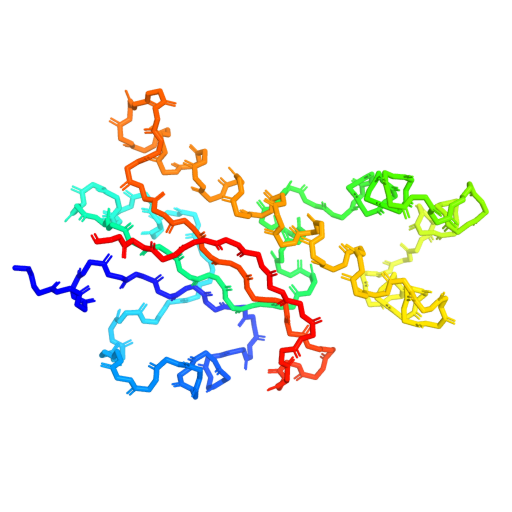A 1 104 ? 11.323 -8.458 -12.206 1.00 96.88 104 GLY A C 1
ATOM 753 O O . GLY A 1 104 ? 11.764 -9.119 -11.267 1.00 96.88 104 GLY A O 1
ATOM 754 N N . LYS A 1 105 ? 10.990 -7.172 -12.059 1.00 97.69 105 LYS A N 1
ATOM 755 C CA . LYS A 1 105 ? 11.137 -6.367 -10.835 1.00 97.69 105 LYS A CA 1
ATOM 756 C C . LYS A 1 105 ? 9.812 -6.066 -10.134 1.00 97.69 105 LYS A C 1
ATOM 758 O O . LYS A 1 105 ? 9.821 -5.478 -9.055 1.00 97.69 105 LYS A O 1
ATOM 763 N N . LEU A 1 106 ? 8.682 -6.520 -10.681 1.00 96.69 106 LEU A N 1
ATOM 764 C CA . LEU A 1 106 ? 7.360 -6.299 -10.089 1.00 96.69 106 LEU A CA 1
ATOM 765 C C . LEU A 1 106 ? 7.253 -6.822 -8.647 1.00 96.69 106 LEU A C 1
ATOM 767 O O . LEU A 1 106 ? 6.695 -6.140 -7.793 1.00 96.69 106 LEU A O 1
ATOM 771 N N . GLY A 1 107 ? 7.831 -7.989 -8.348 1.00 95.44 107 GLY A N 1
ATOM 772 C CA . GLY A 1 107 ? 7.854 -8.553 -6.994 1.00 95.44 107 GLY A CA 1
ATOM 773 C C . GLY A 1 107 ? 8.503 -7.626 -5.950 1.00 95.44 107 GLY A C 1
ATOM 774 O O . GLY A 1 107 ? 7.815 -7.196 -5.019 1.00 95.44 107 GLY A O 1
ATOM 775 N N . PRO A 1 108 ? 9.808 -7.302 -6.070 1.00 97.06 108 PRO A N 1
ATOM 776 C CA . PRO A 1 108 ? 10.486 -6.425 -5.115 1.00 97.06 108 PRO A CA 1
ATOM 777 C C . PRO A 1 108 ? 9.902 -5.004 -5.085 1.00 97.06 108 PRO A C 1
ATOM 779 O O . PRO A 1 108 ? 9.555 -4.525 -4.005 1.00 97.06 108 PRO A O 1
ATOM 782 N N . CYS A 1 109 ? 9.699 -4.356 -6.238 1.00 98.12 109 CYS A N 1
ATOM 783 C CA . CYS A 1 109 ? 9.161 -2.992 -6.286 1.00 98.12 109 CYS A CA 1
ATOM 784 C C . CYS A 1 109 ? 7.720 -2.908 -5.762 1.00 98.12 109 CYS A C 1
ATOM 786 O O . CYS A 1 109 ? 7.378 -1.996 -5.009 1.00 98.12 109 CYS A O 1
ATOM 788 N N . GLY A 1 110 ? 6.873 -3.883 -6.100 1.00 97.81 110 GLY A N 1
ATOM 789 C CA . GLY A 1 110 ? 5.493 -3.949 -5.626 1.00 97.81 110 GLY A CA 1
ATOM 790 C C . GLY A 1 110 ? 5.396 -4.177 -4.116 1.00 97.81 110 GLY A C 1
ATOM 791 O O . GLY A 1 110 ? 4.572 -3.551 -3.447 1.00 97.81 110 GLY A O 1
ATOM 792 N N . ARG A 1 111 ? 6.268 -5.021 -3.546 1.00 97.94 111 ARG A N 1
ATOM 793 C CA . ARG A 1 111 ? 6.366 -5.199 -2.088 1.00 97.94 111 ARG A CA 1
ATOM 794 C C . ARG A 1 111 ? 6.845 -3.924 -1.395 1.00 97.94 111 ARG A C 1
ATOM 796 O O . ARG A 1 111 ? 6.323 -3.598 -0.330 1.00 97.94 111 ARG A O 1
ATOM 803 N N . GLU A 1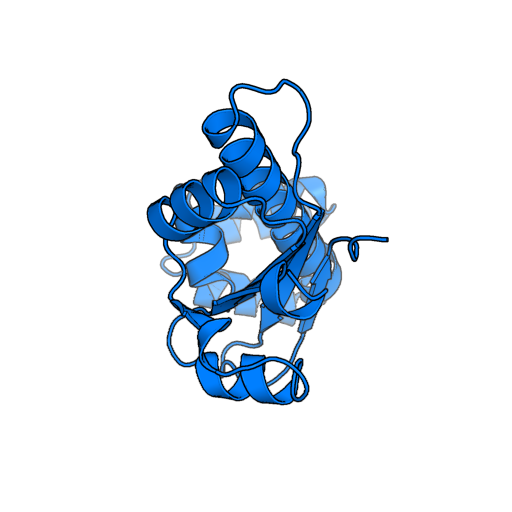 112 ? 7.808 -3.213 -1.974 1.00 98.50 112 GLU A N 1
ATOM 804 C CA . GLU A 1 112 ? 8.296 -1.947 -1.421 1.00 98.50 112 GLU A CA 1
ATOM 805 C C . GLU A 1 112 ? 7.223 -0.850 -1.463 1.00 98.50 112 GLU A C 1
ATOM 807 O O . GLU A 1 112 ? 7.049 -0.128 -0.480 1.00 98.50 112 GLU A O 1
ATOM 812 N N . LEU A 1 113 ? 6.419 -0.784 -2.530 1.00 98.56 113 LEU A N 1
ATOM 813 C CA . LEU A 1 113 ? 5.238 0.080 -2.571 1.00 98.56 113 LEU A CA 1
ATOM 814 C C . LEU A 1 113 ? 4.264 -0.258 -1.433 1.00 98.56 113 LEU A C 1
ATOM 816 O O . LEU A 1 113 ? 3.921 0.624 -0.646 1.00 98.56 113 LEU A O 1
ATOM 820 N N . CYS A 1 114 ? 3.908 -1.540 -1.274 1.00 98.69 114 CYS A N 1
ATOM 821 C CA . CYS A 1 114 ? 3.038 -1.988 -0.182 1.00 98.69 114 CYS A CA 1
ATOM 822 C C . CYS A 1 114 ? 3.604 -1.597 1.191 1.00 98.69 114 CYS A C 1
ATOM 824 O O . CYS A 1 114 ? 2.854 -1.193 2.078 1.00 98.69 114 CYS A O 1
ATOM 826 N N . ARG A 1 115 ? 4.929 -1.699 1.377 1.00 98.44 115 ARG A N 1
ATOM 827 C CA . ARG A 1 115 ? 5.607 -1.316 2.622 1.00 98.44 115 ARG A CA 1
ATOM 828 C C . ARG A 1 115 ? 5.450 0.169 2.921 1.00 98.44 115 ARG A C 1
ATOM 830 O O . ARG A 1 115 ? 5.093 0.525 4.044 1.00 98.44 115 ARG A O 1
ATOM 837 N N . ARG A 1 116 ? 5.705 1.036 1.938 1.00 98.50 116 ARG A N 1
ATOM 838 C CA . ARG A 1 116 ? 5.539 2.488 2.103 1.00 98.50 116 ARG A CA 1
ATOM 839 C C . ARG A 1 116 ? 4.089 2.851 2.384 1.00 98.50 116 ARG A C 1
ATOM 841 O O . ARG A 1 116 ? 3.839 3.643 3.288 1.00 98.50 116 ARG A O 1
ATOM 848 N N . THR A 1 117 ? 3.142 2.232 1.681 1.00 98.56 117 THR A N 1
ATOM 849 C CA . THR A 1 117 ? 1.709 2.440 1.913 1.00 98.56 117 THR A CA 1
ATOM 850 C C . THR A 1 117 ? 1.286 1.983 3.307 1.00 98.56 117 THR A C 1
ATOM 852 O O . THR A 1 117 ? 0.577 2.724 3.983 1.00 98.56 117 THR A O 1
ATOM 855 N N . ALA A 1 118 ? 1.770 0.832 3.787 1.00 98.44 118 ALA A N 1
ATOM 856 C CA . ALA A 1 118 ? 1.512 0.370 5.151 1.00 98.44 118 ALA A CA 1
ATOM 857 C C . ALA A 1 118 ? 2.033 1.379 6.186 1.00 98.44 118 ALA A C 1
ATOM 859 O O . ALA A 1 118 ? 1.292 1.773 7.081 1.00 98.44 118 ALA A O 1
ATOM 860 N N . GLY A 1 119 ? 3.259 1.883 6.005 1.00 97.88 119 GLY A N 1
ATOM 861 C CA . GLY A 1 119 ? 3.814 2.936 6.859 1.00 97.88 119 GLY A CA 1
ATOM 862 C C . GLY A 1 119 ? 3.035 4.256 6.790 1.00 97.88 119 GLY A C 1
ATOM 863 O O . GLY A 1 119 ? 2.919 4.955 7.793 1.00 97.88 119 GLY A O 1
ATOM 864 N N . GLY A 1 120 ? 2.470 4.602 5.629 1.00 97.94 120 GLY A N 1
ATOM 865 C CA . GLY A 1 120 ? 1.576 5.753 5.473 1.00 97.94 120 GLY A CA 1
ATOM 866 C C . GLY A 1 120 ? 0.258 5.590 6.235 1.00 97.94 120 GLY A C 1
ATOM 867 O O . GLY A 1 120 ? -0.174 6.521 6.909 1.00 97.94 120 GLY A O 1
ATOM 868 N N . LEU A 1 121 ? -0.351 4.401 6.181 1.00 98.25 121 LEU A N 1
ATOM 869 C CA . LEU A 1 121 ? -1.557 4.071 6.950 1.00 98.25 121 LEU A CA 1
ATOM 870 C C . LEU A 1 121 ? -1.289 4.124 8.457 1.00 98.25 121 LEU A C 1
ATOM 872 O O . LEU A 1 121 ? -2.060 4.732 9.195 1.00 98.25 121 LEU A O 1
ATOM 876 N N . GLU A 1 122 ? -0.182 3.531 8.907 1.00 97.69 122 GLU A N 1
ATOM 877 C CA . GLU A 1 122 ? 0.204 3.526 10.320 1.00 97.69 122 GLU A CA 1
ATOM 878 C C . GLU A 1 122 ? 0.480 4.943 10.836 1.00 97.69 122 GLU A C 1
ATOM 880 O O . GLU A 1 122 ? 0.005 5.297 11.917 1.00 97.69 122 GLU A O 1
ATOM 885 N N . ARG A 1 123 ? 1.171 5.777 10.045 1.00 97.62 123 ARG A N 1
ATOM 886 C CA . ARG A 1 123 ? 1.413 7.193 10.362 1.00 97.62 123 ARG A CA 1
ATOM 887 C C . ARG A 1 123 ? 0.109 7.975 10.476 1.00 97.62 123 ARG A C 1
ATOM 889 O O . ARG A 1 123 ? -0.100 8.661 11.468 1.00 97.62 123 ARG A O 1
ATOM 896 N N . LEU A 1 124 ? -0.786 7.821 9.502 1.00 97.62 124 LEU A N 1
ATOM 897 C CA . LEU A 1 124 ? -2.090 8.477 9.507 1.00 97.62 124 LEU A CA 1
ATOM 898 C C . LEU A 1 124 ? -2.938 8.060 10.722 1.00 97.62 124 LEU A C 1
ATOM 900 O O . LEU A 1 124 ? -3.649 8.883 11.296 1.00 97.62 124 LEU A O 1
ATOM 904 N N . ALA A 1 125 ? -2.856 6.792 11.133 1.00 97.38 125 ALA A N 1
ATOM 905 C CA . ALA A 1 125 ? -3.524 6.308 12.335 1.00 97.38 125 ALA A CA 1
ATOM 906 C C . ALA A 1 125 ? -2.899 6.867 13.626 1.00 97.38 125 ALA A C 1
ATOM 908 O O . ALA A 1 125 ? -3.634 7.280 14.519 1.00 97.38 125 ALA A O 1
ATOM 909 N N . ALA A 1 126 ? -1.569 6.945 13.713 1.00 97.25 126 ALA A N 1
ATOM 910 C CA . ALA A 1 126 ? -0.878 7.559 14.849 1.00 97.25 126 ALA A CA 1
ATOM 911 C C . ALA A 1 126 ? -1.254 9.047 15.003 1.00 97.25 126 ALA A C 1
ATOM 913 O O . ALA A 1 126 ? -1.605 9.493 16.094 1.00 97.25 126 ALA A O 1
ATOM 914 N N . GLU A 1 127 ? -1.286 9.790 13.890 1.00 97.19 127 GLU A N 1
ATOM 915 C CA . GLU A 1 127 ? -1.734 11.188 13.839 1.00 97.19 127 GLU A CA 1
ATOM 916 C C . GLU A 1 127 ? -3.186 11.354 14.309 1.00 97.19 127 GLU A C 1
ATOM 918 O O . GLU A 1 127 ? -3.497 12.297 15.035 1.00 97.19 127 GLU A O 1
ATOM 923 N N . ALA A 1 128 ? -4.082 10.443 13.915 1.00 96.00 128 ALA A N 1
ATOM 924 C CA . ALA A 1 128 ? -5.495 10.494 14.293 1.00 96.00 128 ALA A CA 1
ATOM 925 C C . ALA A 1 128 ? -5.731 10.276 15.796 1.00 96.00 128 ALA A C 1
ATOM 927 O O . ALA A 1 128 ? -6.663 10.865 16.348 1.00 96.00 128 ALA A O 1
ATOM 928 N N . GLU A 1 129 ? -4.897 9.447 16.426 1.00 94.88 129 GLU A N 1
ATOM 929 C CA . GLU A 1 129 ? -4.923 9.148 17.863 1.00 94.88 129 GLU A CA 1
ATOM 930 C C . GLU A 1 129 ? -4.142 10.184 18.695 1.00 94.88 129 GLU A C 1
ATOM 932 O O . GLU A 1 129 ? -4.299 10.260 19.910 1.00 94.88 129 GLU A O 1
ATOM 937 N N . GLY A 1 130 ? -3.290 10.997 18.059 1.00 95.31 130 GLY A N 1
ATOM 938 C CA . GLY A 1 130 ? -2.354 11.876 18.764 1.00 95.31 130 GLY A CA 1
ATOM 939 C C . GLY A 1 130 ? -1.231 11.110 19.476 1.00 95.31 130 GLY A C 1
ATOM 940 O O . GLY A 1 130 ? -0.718 11.574 20.493 1.00 95.31 130 GLY A O 1
ATOM 941 N N . SER A 1 131 ? -0.861 9.935 18.958 1.00 94.50 131 SER A N 1
ATOM 942 C CA . SER A 1 131 ? 0.157 9.040 19.520 1.00 94.50 131 SER A CA 1
ATOM 943 C C . SER A 1 131 ? 1.445 9.061 18.690 1.00 94.50 131 SER A C 1
ATOM 945 O O . SER A 1 131 ? 1.424 9.332 17.490 1.00 94.50 131 SER A O 1
ATOM 947 N N . ALA A 1 132 ? 2.580 8.749 19.324 1.00 91.31 132 ALA A N 1
ATOM 948 C CA . ALA A 1 132 ? 3.850 8.536 18.626 1.00 91.31 132 ALA A CA 1
ATOM 949 C C . ALA A 1 132 ? 3.882 7.188 17.883 1.00 91.31 132 ALA A C 1
ATOM 951 O O . ALA A 1 132 ? 4.461 7.089 16.802 1.00 91.31 132 ALA A O 1
ATOM 952 N N . ASP A 1 133 ? 3.225 6.174 18.449 1.00 92.38 133 ASP A N 1
ATOM 953 C CA . ASP A 1 133 ? 3.110 4.838 17.872 1.00 92.38 133 ASP A CA 1
ATOM 954 C C . ASP A 1 133 ? 1.719 4.627 17.279 1.00 92.38 133 ASP A C 1
ATOM 956 O O . ASP A 1 133 ? 0.710 5.074 17.836 1.00 92.38 133 ASP A O 1
ATOM 960 N N . SER A 1 134 ? 1.656 3.906 16.158 1.00 93.81 134 SER A N 1
ATOM 961 C CA . SER A 1 134 ? 0.378 3.580 15.534 1.00 93.81 134 SER A CA 1
ATOM 962 C C . SER A 1 134 ? -0.413 2.585 16.390 1.00 93.81 134 SER A C 1
ATOM 964 O O . SER A 1 134 ? 0.114 1.511 16.702 1.00 93.81 134 SER A O 1
ATOM 966 N N . PRO A 1 135 ? -1.686 2.876 16.722 1.00 93.44 135 PRO A N 1
ATOM 967 C CA . PRO A 1 135 ? -2.548 1.926 17.425 1.00 93.44 135 PRO A CA 1
ATOM 968 C C . PRO A 1 135 ? -3.034 0.786 16.515 1.00 93.44 135 PRO A C 1
ATOM 970 O O . PRO A 1 135 ? -3.649 -0.170 16.986 1.00 93.44 135 PRO A O 1
ATOM 973 N N . VAL A 1 136 ? -2.768 0.879 15.208 1.00 95.06 136 VAL A N 1
ATOM 974 C CA . VAL A 1 136 ? -3.281 -0.024 14.180 1.00 95.06 136 VAL A CA 1
ATOM 975 C C . VAL A 1 136 ? -2.135 -0.808 13.548 1.00 95.06 136 VAL A C 1
ATOM 977 O O . VAL A 1 136 ? -1.093 -0.253 13.213 1.00 95.06 136 VAL A O 1
ATOM 980 N N . ALA A 1 137 ? -2.347 -2.102 13.320 1.00 96.44 137 ALA A N 1
ATOM 981 C CA . ALA A 1 137 ? -1.518 -2.887 12.414 1.00 96.44 137 ALA A CA 1
ATOM 982 C C . ALA A 1 137 ? -2.008 -2.704 10.968 1.00 96.44 137 ALA A C 1
ATOM 984 O O . ALA A 1 137 ? -3.181 -2.960 10.676 1.00 96.44 137 ALA A O 1
ATOM 985 N N . ALA A 1 138 ? -1.126 -2.278 10.059 1.00 97.75 138 ALA A N 1
ATOM 986 C CA . ALA A 1 138 ? -1.463 -2.168 8.643 1.00 97.75 138 ALA A CA 1
ATOM 987 C C . ALA A 1 138 ? -1.017 -3.399 7.843 1.00 97.75 138 ALA A C 1
ATOM 989 O O . ALA A 1 138 ? 0.084 -3.933 8.014 1.00 97.75 138 ALA A O 1
ATOM 990 N N . GLN A 1 139 ? -1.871 -3.809 6.908 1.00 98.06 139 GLN A N 1
ATOM 991 C CA . GLN A 1 139 ? -1.552 -4.737 5.831 1.00 98.06 139 GLN A CA 1
ATOM 992 C C . GLN A 1 139 ? -1.984 -4.127 4.498 1.00 98.06 139 GLN A C 1
ATOM 994 O O . GLN A 1 139 ? -3.046 -3.521 4.397 1.00 98.06 139 GLN A O 1
ATOM 999 N N . VAL A 1 140 ? -1.157 -4.270 3.472 1.00 98.62 140 VAL A N 1
ATOM 1000 C CA . VAL A 1 140 ? -1.418 -3.759 2.128 1.00 98.62 140 VAL A CA 1
ATOM 1001 C C . VAL A 1 140 ? -1.204 -4.883 1.134 1.00 98.62 140 VAL A C 1
ATOM 1003 O O . VAL A 1 140 ? -0.175 -5.559 1.167 1.00 98.62 140 VAL A O 1
ATOM 1006 N N . VAL A 1 141 ? -2.182 -5.067 0.257 1.00 98.38 141 VAL A N 1
ATOM 1007 C CA . VAL A 1 141 ? -2.201 -6.034 -0.8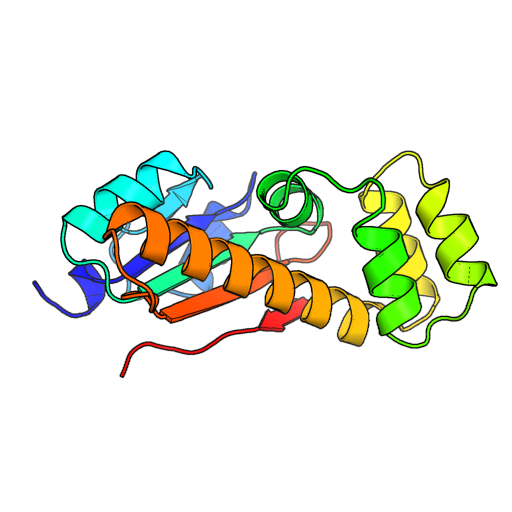33 1.00 98.38 141 VAL A CA 1
ATOM 1008 C C . VAL A 1 141 ? -2.197 -5.262 -2.147 1.00 98.38 141 VAL A C 1
ATOM 1010 O O . VAL A 1 141 ? -3.093 -4.455 -2.407 1.00 98.38 141 VAL A O 1
ATOM 1013 N N . LEU A 1 142 ? -1.191 -5.531 -2.977 1.00 98.38 142 LEU A N 1
ATOM 1014 C CA . LEU A 1 142 ? -1.111 -5.066 -4.354 1.00 98.38 142 LEU A CA 1
ATOM 1015 C C . LEU A 1 142 ? -1.805 -6.067 -5.273 1.00 98.38 142 LEU A C 1
ATOM 1017 O O . LEU A 1 142 ? -1.421 -7.240 -5.334 1.00 98.38 142 LEU A O 1
ATOM 1021 N N . LEU A 1 143 ? -2.803 -5.578 -6.000 1.00 98.00 143 LEU A N 1
ATOM 1022 C CA . LEU A 1 143 ? -3.476 -6.316 -7.062 1.00 98.00 143 LEU A CA 1
ATOM 1023 C C . LEU A 1 143 ? -2.771 -6.138 -8.414 1.00 98.00 143 LEU A C 1
ATOM 1025 O O . LEU A 1 143 ? -2.072 -5.146 -8.632 1.00 98.00 143 LEU A O 1
ATOM 1029 N N . ASP A 1 144 ? -2.979 -7.092 -9.321 1.00 94.94 144 ASP A N 1
ATOM 1030 C CA . ASP A 1 144 ? -2.607 -6.959 -10.728 1.00 94.94 144 ASP A CA 1
ATOM 1031 C C . ASP A 1 144 ? -3.387 -5.842 -11.438 1.00 94.94 144 ASP A C 1
ATOM 1033 O O . ASP A 1 144 ? -4.328 -5.259 -10.894 1.00 94.94 144 ASP A O 1
ATOM 1037 N N . ALA A 1 145 ? -2.986 -5.523 -12.672 1.00 90.12 145 ALA A N 1
ATOM 1038 C CA . ALA A 1 145 ? -3.604 -4.459 -13.465 1.00 90.12 145 ALA A CA 1
ATOM 1039 C C . ALA A 1 145 ? -5.129 -4.644 -13.639 1.00 90.12 145 ALA A C 1
ATOM 1041 O O . ALA A 1 145 ? -5.880 -3.663 -13.626 1.00 90.12 145 ALA A O 1
ATOM 1042 N N . ALA A 1 146 ? -5.587 -5.901 -13.723 1.00 91.12 146 ALA A N 1
ATOM 1043 C CA . ALA A 1 146 ? -7.000 -6.272 -13.810 1.00 91.12 146 ALA A CA 1
ATOM 1044 C C . ALA A 1 146 ? -7.764 -6.104 -12.481 1.00 91.12 146 ALA A C 1
ATOM 1046 O O . ALA A 1 146 ? -8.991 -6.047 -12.482 1.00 91.12 146 ALA A O 1
ATOM 1047 N N . GLY A 1 147 ? -7.062 -5.987 -11.350 1.00 91.75 147 GLY A N 1
ATOM 1048 C CA . GLY A 1 147 ? -7.674 -5.878 -10.028 1.00 91.75 147 GLY A CA 1
ATOM 1049 C C . GLY A 1 147 ? -8.206 -7.209 -9.491 1.00 91.75 147 GLY A C 1
ATOM 1050 O O . GLY A 1 147 ? -9.075 -7.214 -8.619 1.00 91.75 147 GLY A O 1
ATOM 1051 N N . GLU A 1 148 ? -7.715 -8.339 -9.999 1.00 90.38 148 GLU A N 1
ATOM 1052 C CA . GLU A 1 148 ? -8.287 -9.656 -9.709 1.00 90.38 148 GLU A CA 1
ATOM 1053 C C . GLU A 1 148 ? -7.393 -10.517 -8.824 1.00 90.38 148 GLU A C 1
ATOM 1055 O O . GLU A 1 148 ? -7.902 -11.240 -7.960 1.00 90.38 148 GLU A O 1
ATOM 1060 N N . ARG A 1 149 ? -6.072 -10.445 -9.021 1.00 92.69 149 ARG A N 1
ATOM 1061 C CA . ARG A 1 149 ? -5.103 -11.318 -8.346 1.00 92.69 149 ARG A CA 1
ATOM 1062 C C . ARG A 1 149 ? -4.119 -10.513 -7.518 1.00 92.69 149 ARG A C 1
ATOM 1064 O O . ARG A 1 149 ? -3.676 -9.447 -7.927 1.00 92.69 149 ARG A O 1
ATOM 1071 N N . MET A 1 150 ? -3.737 -11.055 -6.367 1.00 95.31 150 MET A N 1
ATOM 1072 C CA . MET A 1 150 ? -2.645 -10.509 -5.564 1.00 95.31 150 MET A CA 1
ATOM 1073 C C . MET A 1 150 ? -1.303 -10.763 -6.256 1.00 95.31 150 MET A C 1
ATOM 1075 O O . MET A 1 150 ? -0.982 -11.906 -6.575 1.00 95.31 150 MET A O 1
ATOM 1079 N N . VAL A 1 151 ? -0.501 -9.711 -6.413 1.00 95.50 151 VAL A N 1
ATOM 1080 C CA . VAL A 1 151 ? 0.875 -9.781 -6.941 1.00 95.50 151 VAL A CA 1
ATOM 1081 C C . VAL A 1 151 ? 1.925 -9.318 -5.932 1.00 95.50 151 VAL A C 1
ATOM 1083 O O . VAL A 1 151 ? 3.110 -9.588 -6.100 1.00 95.50 151 VAL A O 1
ATOM 1086 N N . GLY A 1 152 ? 1.506 -8.656 -4.852 1.00 95.00 152 GLY A N 1
ATOM 1087 C CA . GLY A 1 152 ? 2.387 -8.238 -3.770 1.00 95.00 152 GLY A CA 1
ATOM 1088 C C . GLY A 1 152 ? 1.620 -8.024 -2.473 1.00 95.00 152 GLY A C 1
ATOM 1089 O O . GLY A 1 152 ? 0.417 -7.776 -2.482 1.00 95.00 152 GLY A O 1
ATOM 1090 N N . MET A 1 153 ? 2.318 -8.133 -1.347 1.00 97.38 153 MET A N 1
ATOM 1091 C CA . MET A 1 153 ? 1.751 -7.851 -0.033 1.00 97.38 153 MET A CA 1
ATOM 1092 C C . MET A 1 153 ? 2.852 -7.432 0.942 1.00 97.38 153 MET A C 1
ATOM 1094 O O . MET A 1 153 ? 3.958 -7.985 0.928 1.00 97.38 153 MET A O 1
ATOM 1098 N N . TYR A 1 154 ? 2.526 -6.498 1.830 1.00 98.00 154 TYR A N 1
ATOM 1099 C CA . TYR A 1 154 ? 3.328 -6.163 3.001 1.00 98.00 154 TYR A CA 1
ATOM 1100 C C . TYR A 1 154 ? 2.430 -5.921 4.216 1.00 98.00 154 TYR A C 1
ATOM 1102 O O . TYR A 1 154 ? 1.296 -5.477 4.078 1.00 98.00 154 TYR A O 1
ATOM 1110 N N . GLY A 1 155 ? 2.961 -6.167 5.409 1.00 92.38 155 GLY A N 1
ATOM 1111 C CA . GLY A 1 155 ? 2.346 -5.765 6.667 1.00 92.38 155 GLY A CA 1
ATOM 1112 C C . GLY A 1 155 ? 2.150 -6.927 7.621 1.00 92.38 155 GLY A C 1
ATOM 1113 O O . GLY A 1 155 ? 2.634 -8.038 7.388 1.00 92.38 155 GLY A O 1
ATOM 1114 N N . ARG A 1 156 ? 1.453 -6.650 8.718 1.00 84.62 156 ARG A N 1
ATOM 1115 C CA . ARG A 1 156 ? 1.239 -7.603 9.807 1.00 84.62 156 ARG A CA 1
ATOM 1116 C C . ARG A 1 156 ? -0.230 -7.637 10.207 1.00 84.62 156 ARG A C 1
ATOM 1118 O O . ARG A 1 156 ? -0.950 -6.659 10.021 1.00 84.62 156 ARG A O 1
ATOM 1125 N N . MET A 1 157 ? -0.653 -8.768 10.761 1.00 81.44 157 MET A N 1
ATOM 1126 C CA . MET A 1 157 ? -1.961 -8.884 11.397 1.00 81.44 157 MET A CA 1
ATOM 1127 C C . MET A 1 157 ? -1.853 -8.489 12.871 1.00 81.44 157 MET A C 1
ATOM 1129 O O . MET A 1 157 ? -0.853 -8.799 13.528 1.00 81.44 157 MET A O 1
ATOM 1133 N N . ALA A 1 158 ? -2.868 -7.793 13.375 1.00 77.69 158 ALA A N 1
ATOM 1134 C CA . ALA A 1 158 ? -3.058 -7.525 14.788 1.00 77.69 158 ALA A CA 1
ATOM 1135 C C . ALA A 1 158 ? -3.120 -8.862 15.540 1.00 77.69 158 ALA A C 1
ATOM 1137 O O . ALA A 1 158 ? -3.709 -9.830 15.053 1.00 77.69 158 ALA A O 1
ATOM 1138 N N . ARG A 1 159 ? -2.434 -8.914 16.683 1.00 60.09 159 ARG A N 1
ATOM 1139 C CA . ARG A 1 159 ? -2.389 -10.086 17.563 1.00 60.09 159 ARG A CA 1
ATOM 1140 C C . ARG A 1 159 ? -3.577 -10.090 18.511 1.00 60.09 159 ARG A C 1
ATOM 1142 O O . ARG A 1 159 ? -4.006 -8.980 18.897 1.00 60.09 159 ARG A O 1
#

Foldseek 3Di:
DPPLLQEAEEEEVPQQVVSCVVVVPHDSVSYDHDDLVVLLVSLVVQHAEYEYQYAPQVLQVLVVHQAPVLLVLCVVQVVDPVL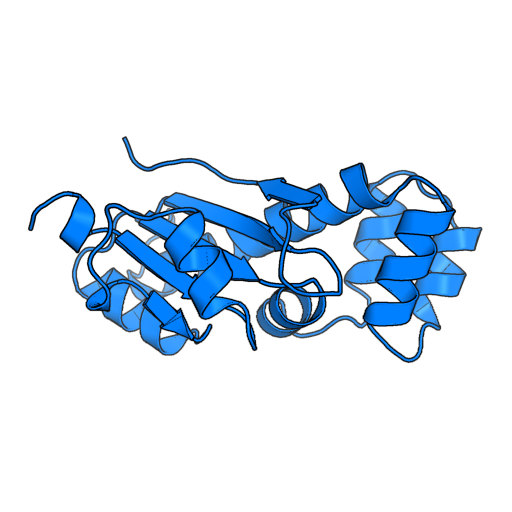SVVSNVDPDPVVSCVSCVVSVNNESSVQVSQVVSQVSSQVSQCVSVVHPGRSYWYKYFHDDPVSRDTPYIDTDDGD

Radius of gyration: 15.66 Å; chains: 1; bounding box: 39×26×38 Å